Protein AF-A0A672K2H3-F1 (afdb_monomer)

Foldseek 3Di:
DDDDDDDPPDPPQQAAPPPRHRCDPQWAQDPLRTTHHPQCNDCVNVVRPDDPPVVVVVVCVVPDPPPDDPDDDDD

Sequence (75 aa):
EETKTPDASKPKKNRCFMCRKKVGLTGFDCRCGNLFCGLHRYSDKHNCPYDYKAEAAAKIRKENPVVVADKIQRI

Secondary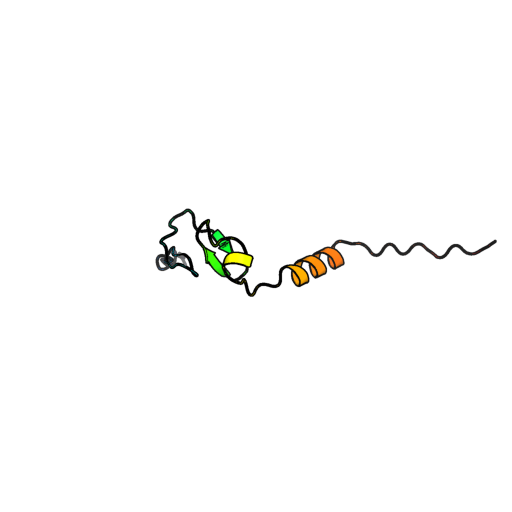 structure (DSSP, 8-state):
--------------B-TTT--B-TT--EE-TTS-EE-TTT-STTTTT----HHHHHHHHHHHHS-------PPP-

Radius of gyration: 22.68 Å; Cα contacts (8 Å, |Δi|>4): 61; chains: 1; bounding box: 64×18×67 Å

InterPro domains:
  IPR000058 Zinc finger, AN1-type [PF01428] (16-53)
  IPR000058 Zinc finger, AN1-type [PS51039] (10-56)
  IPR000058 Zinc finger, AN1-type [SM00154] (16-53)
  IPR035896 AN1-like Zinc finger [G3DSA:4.10.1110.10] (1-71)
  IPR035896 AN1-like Zinc finger [SSF118310] (4-70)
  IPR050652 AN1/A20 Zinc Finger [PTHR10634] (3-75)

Structure (mmCIF, N/CA/C/O backbone):
data_AF-A0A672K2H3-F1
#
_entry.id   AF-A0A672K2H3-F1
#
loop_
_atom_site.group_PDB
_atom_site.id
_atom_site.type_symbol
_atom_site.label_atom_id
_atom_site.label_alt_id
_atom_site.label_comp_id
_atom_site.label_asym_id
_atom_site.label_entity_id
_atom_site.label_seq_id
_atom_site.pdbx_PDB_ins_code
_atom_site.Cartn_x
_atom_site.Cartn_y
_atom_site.Cartn_z
_atom_site.occupancy
_atom_site.B_iso_or_equiv
_atom_site.auth_seq_id
_atom_site.auth_comp_id
_atom_site.auth_asym_id
_atom_site.auth_atom_id
_atom_site.pdbx_PDB_model_num
ATOM 1 N N . GLU A 1 1 ? -40.695 -8.443 -7.710 1.00 46.56 1 GLU A N 1
ATOM 2 C CA . GLU A 1 1 ? -39.601 -9.201 -7.062 1.00 46.56 1 GLU A CA 1
ATOM 3 C C . GLU A 1 1 ? -38.297 -8.651 -7.636 1.00 46.56 1 GLU A C 1
ATOM 5 O O . GLU A 1 1 ? -38.259 -8.424 -8.832 1.00 46.56 1 GLU A O 1
ATOM 10 N N . GLU A 1 2 ? -37.258 -8.245 -6.914 1.00 43.06 2 GLU A N 1
ATOM 11 C CA . GLU A 1 2 ? -36.790 -8.600 -5.576 1.00 43.06 2 GLU A CA 1
ATOM 12 C C . GLU A 1 2 ? -35.853 -7.464 -5.100 1.00 43.06 2 GLU A C 1
ATOM 14 O O . GLU A 1 2 ? -34.909 -7.078 -5.792 1.00 43.06 2 GLU A O 1
ATOM 19 N N . THR A 1 3 ? -36.140 -6.861 -3.947 1.00 43.72 3 THR A N 1
ATOM 20 C CA . THR A 1 3 ? -35.319 -5.814 -3.319 1.00 43.72 3 THR A CA 1
ATOM 21 C C . THR A 1 3 ? -34.152 -6.447 -2.565 1.00 43.72 3 THR A C 1
ATOM 23 O O . THR A 1 3 ? -34.352 -7.032 -1.503 1.00 43.72 3 THR A O 1
ATOM 26 N N . LYS A 1 4 ? -32.925 -6.301 -3.075 1.00 49.62 4 LYS A N 1
ATOM 27 C CA . LYS A 1 4 ? -31.701 -6.742 -2.390 1.00 49.62 4 LYS A CA 1
ATOM 28 C C . LYS A 1 4 ? -31.227 -5.664 -1.407 1.00 49.62 4 LYS A C 1
ATOM 30 O O . LYS A 1 4 ? -30.559 -4.708 -1.794 1.00 49.62 4 LYS A O 1
ATOM 35 N N . THR A 1 5 ? -31.602 -5.800 -0.140 1.00 54.72 5 THR A N 1
ATOM 36 C CA . THR A 1 5 ? -31.073 -5.001 0.978 1.00 54.72 5 THR A CA 1
ATOM 37 C C . THR A 1 5 ? -29.678 -5.502 1.395 1.00 54.72 5 THR A C 1
ATOM 39 O O . THR A 1 5 ? -29.329 -6.654 1.124 1.00 54.72 5 THR A O 1
ATOM 42 N N . PRO A 1 6 ? -28.822 -4.637 1.973 1.00 52.19 6 PRO A N 1
ATOM 43 C CA . PRO A 1 6 ? -27.396 -4.904 2.100 1.00 52.19 6 PRO A CA 1
ATOM 44 C C . PRO A 1 6 ? -27.127 -5.830 3.288 1.00 52.19 6 PRO A C 1
ATOM 46 O O . PRO A 1 6 ? -27.570 -5.564 4.404 1.00 52.19 6 PRO A O 1
ATOM 49 N N . ASP A 1 7 ? -26.366 -6.898 3.050 1.00 54.03 7 ASP A N 1
ATOM 50 C CA . ASP A 1 7 ? -25.806 -7.728 4.114 1.00 54.03 7 ASP A CA 1
ATOM 51 C C . ASP A 1 7 ? -24.971 -6.820 5.023 1.00 54.03 7 ASP A C 1
ATOM 53 O O . ASP A 1 7 ? -23.991 -6.207 4.584 1.00 54.03 7 ASP A O 1
ATOM 57 N N . ALA A 1 8 ? -25.422 -6.653 6.268 1.00 58.50 8 ALA A N 1
ATOM 58 C CA . ALA A 1 8 ? -24.755 -5.851 7.278 1.00 58.50 8 ALA A CA 1
ATOM 59 C C . ALA A 1 8 ? -23.397 -6.492 7.582 1.00 58.50 8 ALA A C 1
ATOM 61 O O . ALA A 1 8 ? -23.252 -7.326 8.478 1.00 58.50 8 ALA A O 1
ATOM 62 N N . SER A 1 9 ? -22.396 -6.106 6.791 1.00 62.22 9 SER A N 1
ATOM 63 C CA . SER A 1 9 ? -21.033 -6.591 6.894 1.00 62.22 9 SER A CA 1
ATOM 64 C C . SER A 1 9 ? -20.562 -6.391 8.328 1.00 62.22 9 SER A C 1
ATOM 66 O O . SER A 1 9 ? -20.441 -5.252 8.790 1.00 62.22 9 SER A O 1
ATOM 68 N N . LYS A 1 10 ? -20.329 -7.505 9.034 1.00 60.72 10 LYS A N 1
ATOM 69 C CA . LYS A 1 10 ? -19.772 -7.540 10.393 1.00 60.72 10 LYS A CA 1
ATOM 70 C C . LYS A 1 10 ? -18.696 -6.459 10.514 1.00 60.72 10 LYS A C 1
AT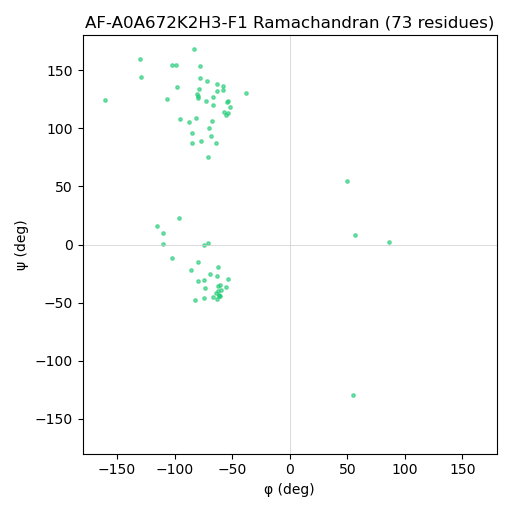OM 72 O O . LYS A 1 10 ? -17.826 -6.413 9.637 1.00 60.72 10 LYS A O 1
ATOM 77 N N . PRO A 1 11 ? -18.721 -5.606 11.556 1.00 58.25 11 PRO A N 1
ATOM 78 C CA . PRO A 1 11 ? -17.778 -4.506 11.672 1.00 58.25 11 PRO A CA 1
ATOM 79 C C . PRO A 1 11 ? -16.370 -5.084 11.592 1.00 58.25 11 PRO A C 1
ATOM 81 O O . PRO A 1 11 ? -15.943 -5.843 12.471 1.00 58.25 11 PRO A O 1
ATOM 84 N N . LYS A 1 12 ? -15.671 -4.782 10.490 1.00 65.69 12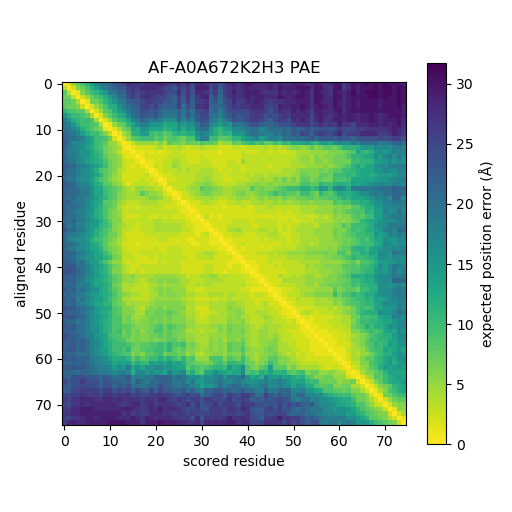 LYS A N 1
ATOM 85 C CA . LYS A 1 12 ? -14.290 -5.211 10.300 1.00 65.69 12 LYS A CA 1
ATOM 86 C C . LYS A 1 12 ? -13.535 -4.730 11.531 1.00 65.69 12 LYS A C 1
ATOM 88 O O . LYS A 1 12 ? -13.601 -3.562 11.917 1.00 65.69 12 LYS A O 1
ATOM 93 N N . LYS A 1 13 ? -12.891 -5.661 12.235 1.00 68.12 13 LYS A N 1
ATOM 94 C CA . LYS A 1 13 ? -12.080 -5.322 13.402 1.00 68.12 13 LYS A CA 1
ATOM 95 C C . LYS A 1 13 ? -10.881 -4.546 12.861 1.00 68.12 13 LYS A C 1
ATOM 97 O O . LYS A 1 13 ? -9.903 -5.157 12.453 1.00 68.12 13 LYS A O 1
ATOM 102 N N . ASN A 1 14 ? -10.976 -3.215 12.829 1.00 82.38 14 ASN A N 1
ATOM 103 C CA . ASN A 1 14 ? -9.947 -2.322 12.291 1.00 82.38 14 ASN A CA 1
ATOM 104 C C . ASN A 1 14 ? -8.736 -2.311 13.227 1.00 82.38 14 ASN A C 1
ATOM 106 O O . ASN A 1 14 ? -8.545 -1.388 14.026 1.00 82.38 14 ASN A O 1
ATOM 110 N N . ARG A 1 15 ? -7.948 -3.384 13.183 1.00 89.81 15 ARG A N 1
ATOM 111 C CA . ARG A 1 15 ? -6.738 -3.585 13.972 1.00 89.81 15 ARG A CA 1
ATOM 112 C C . ARG A 1 15 ? -5.597 -3.993 13.053 1.00 89.81 15 ARG A C 1
ATOM 114 O O . ARG A 1 15 ? -5.798 -4.725 12.095 1.00 89.81 15 ARG A O 1
ATOM 121 N N . CYS A 1 16 ? -4.402 -3.526 13.385 1.00 91.69 16 CYS A N 1
ATOM 122 C CA . CYS A 1 16 ? -3.179 -3.939 12.715 1.00 91.69 16 CYS A CA 1
ATOM 123 C C . CYS A 1 16 ? -2.942 -5.441 12.930 1.00 91.69 16 CYS A C 1
ATOM 125 O O . CYS A 1 16 ? -2.980 -5.901 14.070 1.00 91.69 16 CYS A O 1
ATOM 127 N N . PHE A 1 17 ? -2.645 -6.190 11.873 1.00 90.25 17 PHE A N 1
ATOM 128 C CA . PHE A 1 17 ? -2.378 -7.625 11.956 1.00 90.25 17 PHE A CA 1
ATOM 129 C C . PHE A 1 17 ? -1.139 -7.933 12.812 1.00 90.25 17 PHE A C 1
ATOM 131 O O . PHE A 1 17 ? -1.149 -8.873 13.600 1.00 90.25 17 PHE A O 1
ATOM 138 N N . MET A 1 18 ? -0.111 -7.079 12.749 1.00 90.62 18 MET A N 1
ATOM 139 C CA . MET A 1 18 ? 1.141 -7.320 13.469 1.00 90.62 18 MET A CA 1
ATOM 140 C C . MET A 1 18 ? 1.111 -6.898 14.943 1.00 90.62 18 MET A C 1
ATOM 142 O O . MET A 1 18 ? 1.512 -7.662 15.812 1.00 90.62 18 MET A O 1
ATOM 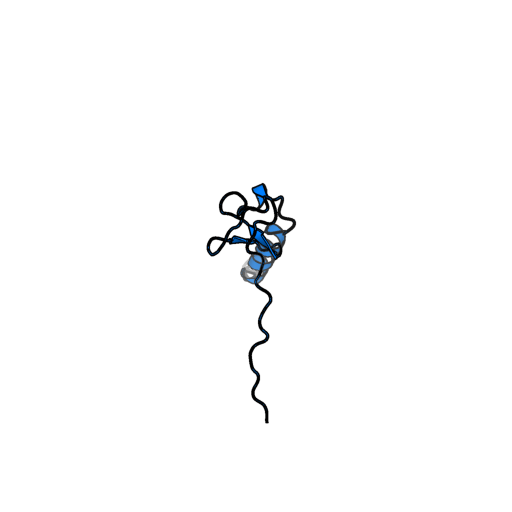146 N N . CYS A 1 19 ? 0.626 -5.689 15.253 1.00 91.56 19 CYS A N 1
ATOM 147 C CA . CYS A 1 19 ? 0.648 -5.162 16.628 1.00 91.56 19 CYS A CA 1
ATOM 148 C C . CYS A 1 19 ? -0.721 -5.065 17.300 1.00 91.56 19 CYS A C 1
ATOM 150 O O . CYS A 1 19 ? -0.815 -4.578 18.424 1.00 91.56 19 CYS A O 1
ATOM 152 N N . ARG A 1 20 ? -1.802 -5.464 16.615 1.00 89.12 20 ARG A N 1
ATOM 153 C CA . ARG A 1 20 ? -3.196 -5.461 17.109 1.00 89.12 20 ARG A CA 1
ATOM 154 C C . ARG A 1 20 ? -3.719 -4.100 17.591 1.00 89.12 20 ARG A C 1
ATOM 156 O O . ARG A 1 20 ? -4.839 -4.025 18.111 1.00 89.12 20 ARG A O 1
ATOM 163 N N . LYS A 1 21 ? -2.953 -3.021 17.369 1.00 89.75 21 LYS A N 1
ATOM 164 C CA . LYS A 1 21 ? -3.351 -1.627 17.595 1.00 89.75 21 LYS A CA 1
ATOM 165 C C . LYS A 1 21 ? -4.593 -1.325 16.761 1.00 89.75 21 LYS A C 1
ATOM 167 O O . LYS A 1 21 ? -4.649 -1.704 15.592 1.00 89.75 21 LYS A O 1
ATOM 172 N N . LYS A 1 22 ? -5.574 -0.641 17.350 1.00 89.31 22 LYS A N 1
ATOM 173 C CA . LYS A 1 22 ? -6.772 -0.171 16.644 1.00 89.31 22 LYS A CA 1
ATOM 174 C C . LYS A 1 22 ? -6.355 0.896 15.625 1.00 89.31 22 LYS A C 1
ATOM 176 O O . LYS A 1 22 ? -5.755 1.893 16.009 1.00 89.31 22 LYS A O 1
ATOM 181 N N . VAL A 1 23 ? -6.628 0.657 14.346 1.00 88.44 23 VAL A N 1
ATOM 182 C CA . VAL A 1 23 ? -6.231 1.536 13.231 1.00 88.44 23 VAL A CA 1
ATOM 183 C C . VAL A 1 23 ? -7.380 2.390 12.700 1.00 88.44 23 VAL A C 1
ATOM 185 O O . VAL A 1 23 ? -7.134 3.349 11.988 1.00 88.44 23 VAL A O 1
ATOM 188 N N . GLY A 1 24 ? -8.630 2.116 13.092 1.00 84.94 24 GLY A N 1
ATOM 189 C CA . GLY A 1 24 ? -9.766 2.975 12.731 1.00 84.94 24 GLY A CA 1
ATOM 190 C C . GLY A 1 24 ? -9.876 3.193 11.216 1.00 84.94 24 GLY A C 1
ATOM 191 O O . GLY A 1 24 ? -9.856 2.215 10.475 1.00 84.94 24 GLY A O 1
ATOM 192 N N . LEU A 1 25 ? -9.990 4.457 10.787 1.00 82.81 25 LEU A N 1
ATOM 193 C CA . LEU A 1 25 ? -9.979 4.879 9.376 1.00 82.81 25 LEU A CA 1
ATOM 194 C C . LEU A 1 25 ? -8.570 4.967 8.761 1.00 82.81 25 LEU A C 1
ATOM 196 O O . LEU A 1 25 ? -8.446 5.040 7.547 1.00 82.81 25 LEU A O 1
ATOM 200 N N . THR A 1 26 ? -7.510 4.964 9.572 1.00 84.56 26 THR A N 1
ATOM 201 C CA . THR A 1 26 ? -6.115 5.136 9.124 1.00 84.56 26 THR A CA 1
ATOM 202 C C . THR A 1 26 ? -5.384 3.803 8.937 1.00 84.56 26 THR A C 1
ATOM 204 O O . THR A 1 26 ? -4.155 3.729 9.008 1.00 84.56 26 THR A O 1
ATOM 207 N N . GLY A 1 27 ? -6.143 2.725 8.730 1.00 89.56 27 GLY A N 1
ATOM 208 C CA . GLY A 1 27 ? -5.599 1.420 8.381 1.00 89.56 27 GLY A CA 1
ATOM 209 C C . GLY A 1 27 ? -5.069 1.409 6.950 1.00 89.56 27 GLY A C 1
ATOM 210 O O . GLY A 1 27 ? -5.671 1.992 6.055 1.00 89.56 27 GLY A O 1
ATOM 211 N N . PHE A 1 28 ? -3.937 0.743 6.748 1.00 90.88 28 PHE A N 1
ATOM 212 C CA . PHE A 1 28 ? -3.359 0.521 5.429 1.00 90.88 28 PHE A CA 1
ATOM 213 C C . PHE A 1 28 ? -3.547 -0.930 5.021 1.00 90.88 28 PHE A C 1
ATOM 215 O O . PHE A 1 28 ? -3.105 -1.835 5.734 1.00 90.88 28 PHE A O 1
ATOM 222 N N . ASP A 1 29 ? -4.157 -1.136 3.862 1.00 90.31 29 ASP A N 1
ATOM 223 C CA . ASP A 1 29 ? -4.317 -2.454 3.265 1.00 90.31 29 ASP A CA 1
ATOM 224 C C . ASP A 1 29 ? -3.006 -2.860 2.582 1.00 90.31 29 ASP A C 1
ATOM 226 O O . ASP A 1 29 ? -2.446 -2.114 1.773 1.00 90.31 29 ASP A O 1
ATOM 230 N N . CYS A 1 30 ? -2.489 -4.041 2.909 1.00 91.25 30 CYS A N 1
ATOM 231 C CA . CYS A 1 30 ? -1.353 -4.621 2.204 1.00 91.25 30 CYS A CA 1
ATOM 232 C C . CYS A 1 30 ? -1.826 -5.645 1.165 1.00 91.25 30 CYS A C 1
ATOM 234 O O . CYS A 1 30 ? -2.860 -6.290 1.336 1.00 91.25 30 CYS A O 1
ATOM 236 N N . ARG A 1 31 ? -1.021 -5.870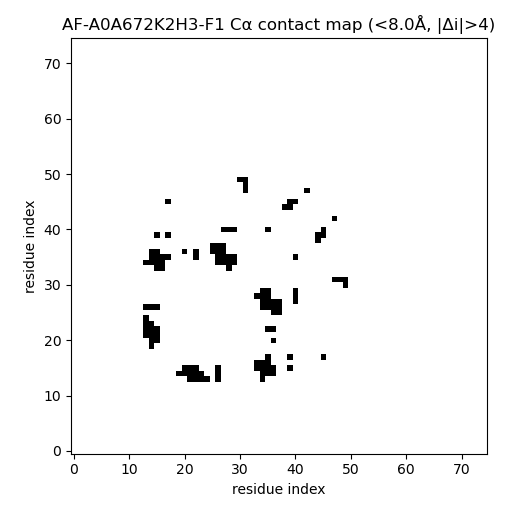 0.118 1.00 89.62 31 ARG A N 1
ATOM 237 C CA . ARG A 1 31 ? -1.300 -6.885 -0.915 1.00 89.62 31 ARG A CA 1
ATOM 238 C C . ARG A 1 31 ? -1.332 -8.317 -0.376 1.00 89.62 31 ARG A C 1
ATOM 240 O O . ARG A 1 31 ? -1.958 -9.170 -0.988 1.00 89.62 31 ARG A O 1
ATOM 247 N N . CYS A 1 32 ? -0.743 -8.573 0.794 1.00 89.81 32 CYS A N 1
ATOM 248 C CA . CYS A 1 32 ? -0.904 -9.850 1.493 1.00 89.81 32 CYS A CA 1
ATOM 249 C C . CYS A 1 32 ? -2.306 -10.064 2.102 1.00 89.81 32 CYS A C 1
ATOM 251 O O . CYS A 1 32 ? -2.531 -11.085 2.744 1.00 89.81 32 CYS A O 1
ATOM 253 N N . GLY A 1 33 ? -3.239 -9.118 1.937 1.00 88.19 33 GLY A N 1
ATOM 254 C CA . GLY A 1 33 ? -4.626 -9.226 2.404 1.00 88.19 33 GLY A CA 1
ATOM 255 C C . GLY A 1 33 ? -4.849 -8.790 3.855 1.00 88.19 33 GLY A C 1
ATOM 256 O O . GLY A 1 33 ? -5.971 -8.866 4.352 1.00 88.19 33 GLY A O 1
ATOM 257 N N . ASN A 1 34 ? -3.804 -8.314 4.535 1.00 90.62 34 ASN A N 1
ATOM 258 C CA . ASN A 1 34 ? -3.862 -7.873 5.927 1.00 90.62 34 ASN A CA 1
ATOM 259 C C . ASN A 1 34 ? -3.896 -6.343 6.061 1.00 90.62 34 ASN A C 1
ATOM 261 O O . ASN A 1 34 ? -3.372 -5.613 5.218 1.00 90.62 34 ASN A O 1
ATOM 265 N N . LEU A 1 35 ? -4.471 -5.873 7.173 1.00 91.00 35 LEU A N 1
ATOM 266 C CA . LEU A 1 35 ? -4.562 -4.459 7.541 1.00 91.00 35 LEU A CA 1
ATOM 267 C C . LEU A 1 35 ? -3.451 -4.084 8.529 1.00 91.00 35 LEU A C 1
ATOM 269 O O . LEU A 1 35 ? -3.235 -4.785 9.519 1.00 91.00 35 LEU A O 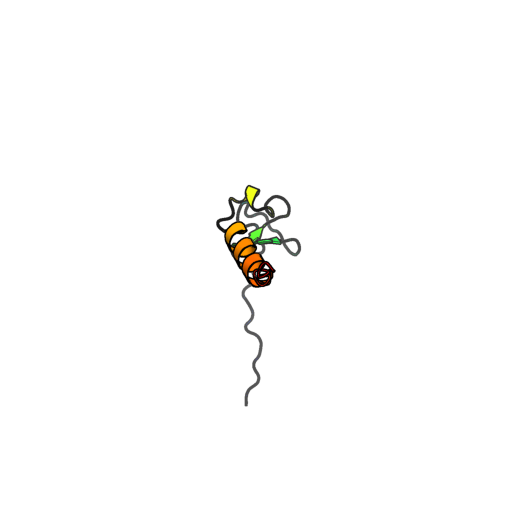1
ATOM 273 N N . PHE A 1 36 ? -2.790 -2.946 8.322 1.00 92.56 36 PHE A N 1
ATOM 274 C CA . PHE A 1 36 ? -1.680 -2.486 9.159 1.00 92.56 36 PHE A CA 1
ATOM 275 C C . PHE A 1 36 ? -1.841 -1.037 9.628 1.00 92.56 36 PHE A C 1
ATOM 277 O O . PHE A 1 36 ? -2.598 -0.251 9.069 1.00 92.56 36 PHE A O 1
ATOM 284 N N . CYS A 1 37 ? -1.124 -0.676 10.694 1.00 92.31 37 CYS A N 1
ATOM 285 C CA . CYS A 1 37 ? -0.962 0.719 11.113 1.00 92.31 37 CYS A CA 1
ATOM 286 C C . CYS A 1 37 ? 0.173 1.387 10.319 1.00 92.31 37 CYS A C 1
ATOM 288 O O . CYS A 1 37 ? 0.980 0.694 9.704 1.00 92.31 37 CYS A O 1
ATOM 290 N N . GLY A 1 38 ? 0.304 2.716 10.395 1.00 90.00 38 GLY A N 1
ATOM 291 C CA . GLY A 1 38 ? 1.341 3.457 9.656 1.00 90.00 38 GLY A CA 1
ATOM 292 C C . GLY A 1 38 ? 2.781 2.963 9.872 1.00 90.00 38 GLY A C 1
ATOM 293 O O . GLY A 1 38 ? 3.587 3.018 8.952 1.00 90.00 38 GLY A O 1
ATOM 294 N N . LEU A 1 39 ? 3.086 2.397 11.044 1.00 90.81 39 LEU A N 1
ATOM 295 C CA . LEU A 1 39 ? 4.402 1.819 11.358 1.00 90.81 39 LEU A CA 1
ATOM 296 C C . LEU A 1 39 ? 4.656 0.464 10.679 1.00 90.81 39 LEU A C 1
ATOM 298 O O . LEU A 1 39 ? 5.800 0.133 10.392 1.00 90.81 39 LEU A O 1
ATOM 302 N N . HIS A 1 40 ? 3.609 -0.327 10.436 1.00 91.69 40 HIS A N 1
ATOM 303 C CA . HIS A 1 40 ? 3.714 -1.697 9.911 1.00 91.69 40 HIS A CA 1
ATOM 304 C C . HIS A 1 40 ? 3.217 -1.825 8.470 1.00 91.69 40 HIS A C 1
ATOM 306 O O . HIS A 1 40 ? 3.094 -2.930 7.954 1.00 91.69 40 HIS A O 1
ATOM 312 N N . ARG A 1 41 ? 2.949 -0.691 7.816 1.00 92.31 41 ARG A N 1
ATOM 313 C CA . ARG A 1 41 ? 2.490 -0.603 6.428 1.00 92.31 41 ARG A CA 1
ATOM 314 C C . ARG A 1 41 ? 3.476 -1.227 5.437 1.00 92.31 41 ARG A C 1
ATOM 316 O O . ARG A 1 41 ? 3.053 -1.836 4.461 1.00 92.31 41 ARG A O 1
ATOM 323 N N . TYR A 1 42 ? 4.771 -1.033 5.662 1.00 91.44 42 TYR A N 1
ATOM 324 C CA . TYR A 1 42 ? 5.812 -1.458 4.730 1.00 91.44 42 TYR A CA 1
ATOM 325 C C . TYR A 1 42 ? 6.075 -2.961 4.822 1.00 91.44 42 TYR A C 1
ATOM 327 O O . TYR A 1 42 ? 6.048 -3.528 5.917 1.00 91.44 42 TYR A O 1
ATOM 335 N N . SER A 1 43 ? 6.357 -3.583 3.676 1.00 88.50 43 SER A N 1
ATOM 336 C CA . SER A 1 43 ? 6.550 -5.031 3.530 1.00 88.50 43 SER A CA 1
ATOM 337 C C . SER A 1 43 ? 7.623 -5.593 4.465 1.00 88.50 43 SER A C 1
ATOM 339 O O . SER A 1 43 ? 7.435 -6.662 5.042 1.00 88.50 43 SER A O 1
ATOM 341 N N . ASP A 1 44 ? 8.693 -4.828 4.690 1.00 88.75 44 ASP A N 1
ATOM 342 C CA . ASP A 1 44 ? 9.823 -5.217 5.545 1.00 88.75 44 ASP A CA 1
ATOM 343 C C . ASP A 1 44 ? 9.444 -5.274 7.026 1.00 88.75 44 ASP A C 1
ATOM 345 O O . ASP A 1 44 ? 10.067 -5.976 7.816 1.00 88.75 44 ASP A O 1
ATOM 349 N N . LYS A 1 45 ? 8.420 -4.514 7.430 1.00 91.25 45 LYS A N 1
ATOM 350 C CA . LYS A 1 45 ? 8.030 -4.414 8.837 1.00 91.25 45 LYS A CA 1
ATOM 351 C C . LYS A 1 45 ? 7.198 -5.597 9.288 1.00 91.25 45 LYS A C 1
ATOM 353 O O . LYS A 1 45 ? 7.305 -5.948 10.451 1.00 91.25 45 LYS A O 1
ATOM 358 N N . HIS A 1 46 ? 6.402 -6.195 8.403 1.00 88.62 46 HIS A N 1
ATOM 359 C CA . HIS A 1 46 ? 5.526 -7.321 8.736 1.00 88.62 46 HIS A CA 1
ATOM 360 C C . HIS A 1 46 ? 5.880 -8.622 8.018 1.00 88.62 46 HIS A C 1
ATOM 362 O O . HIS A 1 46 ? 5.065 -9.543 8.002 1.00 88.62 46 HIS A O 1
ATOM 368 N N . ASN A 1 47 ? 7.086 -8.689 7.446 1.00 86.75 47 ASN A N 1
ATOM 369 C CA . ASN A 1 47 ? 7.596 -9.846 6.719 1.00 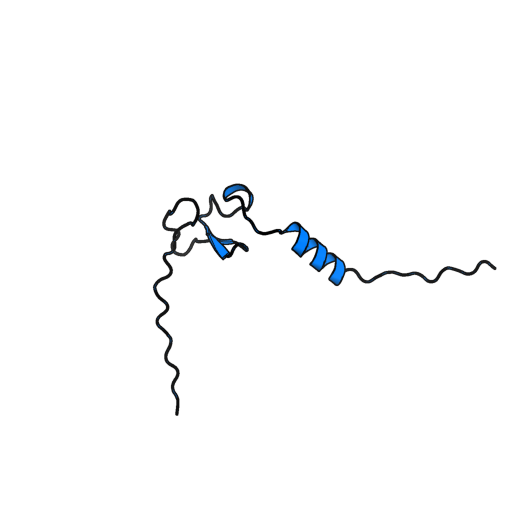86.75 47 ASN A CA 1
ATOM 370 C C . ASN A 1 47 ? 6.581 -10.348 5.676 1.00 86.75 47 ASN A C 1
ATOM 372 O O . ASN A 1 47 ? 6.127 -11.493 5.718 1.00 86.75 47 ASN A O 1
ATOM 376 N N . CYS A 1 48 ? 6.161 -9.428 4.800 1.00 91.25 48 CYS A N 1
ATOM 377 C CA . CYS A 1 48 ? 5.082 -9.652 3.845 1.00 91.25 48 CYS A CA 1
ATOM 378 C C . CYS A 1 48 ? 5.348 -10.906 2.991 1.00 91.25 48 CYS A C 1
ATOM 380 O O . CYS A 1 48 ? 6.362 -10.942 2.296 1.00 91.25 48 CYS A O 1
ATOM 382 N N . PRO A 1 49 ? 4.441 -11.903 2.973 1.00 89.94 49 PRO A N 1
ATOM 383 C CA . PRO A 1 49 ? 4.598 -13.103 2.147 1.00 89.94 49 PRO A CA 1
ATOM 384 C C . PRO A 1 49 ? 4.325 -12.843 0.655 1.00 89.94 49 PRO A C 1
ATOM 386 O O . PRO A 1 49 ? 4.374 -13.763 -0.153 1.00 89.94 49 PRO A O 1
ATOM 389 N N . TYR A 1 50 ? 3.975 -11.609 0.288 1.00 90.00 50 TYR A N 1
ATOM 390 C CA . TYR A 1 50 ? 3.620 -11.248 -1.075 1.00 90.00 50 TYR A CA 1
ATOM 391 C C . TYR A 1 50 ? 4.866 -11.040 -1.942 1.00 90.00 50 TYR A C 1
ATOM 393 O O . TYR A 1 50 ? 5.716 -10.206 -1.621 1.00 90.00 50 TYR A O 1
ATOM 401 N N . ASP A 1 51 ? 4.950 -11.740 -3.074 1.00 88.94 51 ASP A N 1
ATOM 402 C CA . ASP A 1 51 ? 6.063 -11.595 -4.013 1.00 88.94 51 ASP A CA 1
ATOM 403 C C . ASP A 1 51 ? 5.834 -10.434 -4.995 1.00 88.94 51 ASP A C 1
ATOM 405 O O . ASP A 1 51 ? 5.332 -10.585 -6.112 1.00 88.94 51 ASP A O 1
ATOM 409 N N . TYR A 1 52 ? 6.248 -9.242 -4.569 1.00 87.38 52 TYR A N 1
ATOM 410 C CA . TYR A 1 52 ? 6.209 -8.037 -5.398 1.00 87.38 52 TYR A CA 1
ATOM 411 C C . TYR A 1 52 ? 7.106 -8.129 -6.640 1.00 87.38 52 TYR A C 1
ATOM 413 O O . TYR A 1 52 ? 6.827 -7.465 -7.639 1.00 87.38 52 TYR A O 1
ATOM 421 N N . LYS A 1 53 ? 8.185 -8.924 -6.593 1.00 87.31 53 LYS A N 1
ATOM 422 C CA . LYS A 1 53 ? 9.150 -9.018 -7.696 1.00 87.31 53 LYS A CA 1
ATOM 423 C C . LYS A 1 53 ? 8.566 -9.820 -8.846 1.00 87.31 53 LYS A C 1
ATOM 425 O O . LYS A 1 53 ? 8.647 -9.374 -9.989 1.00 87.31 53 LYS A O 1
ATOM 430 N N . ALA A 1 54 ? 7.955 -10.965 -8.545 1.00 90.12 54 ALA A N 1
ATOM 431 C CA . ALA A 1 54 ? 7.322 -11.801 -9.557 1.00 90.12 54 ALA A CA 1
ATOM 432 C C . ALA A 1 54 ? 6.186 -11.059 -10.278 1.00 90.12 54 ALA A C 1
ATOM 434 O O . ALA A 1 54 ? 6.130 -11.074 -11.509 1.00 90.12 54 ALA A O 1
ATOM 435 N N . GLU A 1 55 ? 5.326 -10.349 -9.537 1.00 88.69 55 GLU A N 1
ATOM 436 C CA . GLU A 1 55 ? 4.241 -9.566 -10.141 1.00 88.69 55 GLU A CA 1
ATOM 437 C C . GLU A 1 55 ? 4.786 -8.439 -11.030 1.00 88.69 55 GLU A C 1
ATOM 439 O O . GLU A 1 55 ? 4.347 -8.279 -12.171 1.00 88.69 55 GLU A O 1
ATOM 444 N N . ALA A 1 56 ? 5.772 -7.678 -10.542 1.00 88.38 56 ALA A N 1
ATOM 445 C CA . ALA A 1 56 ? 6.368 -6.591 -11.314 1.00 88.38 56 ALA A CA 1
ATOM 446 C C . ALA A 1 56 ? 7.032 -7.108 -12.600 1.00 88.38 56 ALA A C 1
ATOM 448 O O . ALA A 1 56 ? 6.828 -6.537 -13.670 1.00 88.38 56 ALA A O 1
ATOM 449 N N . ALA A 1 57 ? 7.767 -8.221 -12.525 1.00 89.06 57 ALA A N 1
ATOM 450 C CA . ALA A 1 57 ? 8.405 -8.835 -13.686 1.00 89.06 57 ALA A CA 1
ATOM 451 C C . ALA A 1 57 ? 7.380 -9.331 -14.716 1.00 89.06 57 ALA A C 1
ATOM 453 O O . ALA A 1 57 ? 7.564 -9.123 -15.916 1.00 89.06 57 ALA A O 1
ATOM 454 N N . ALA A 1 58 ? 6.286 -9.952 -14.265 1.00 87.38 58 ALA A N 1
ATOM 455 C CA . ALA A 1 58 ? 5.200 -10.370 -15.146 1.00 87.38 58 ALA A CA 1
ATOM 456 C C . ALA A 1 58 ? 4.549 -9.169 -15.848 1.00 87.38 58 ALA A C 1
ATOM 458 O O . ALA A 1 58 ? 4.270 -9.228 -17.046 1.00 87.38 58 ALA A O 1
ATOM 459 N N . LYS A 1 59 ? 4.365 -8.058 -15.125 1.00 88.06 59 LYS A N 1
ATOM 460 C CA . LYS A 1 59 ? 3.799 -6.831 -15.688 1.00 88.06 59 LYS A CA 1
ATOM 461 C C . LYS A 1 59 ? 4.724 -6.193 -16.727 1.00 88.06 59 LYS A C 1
ATOM 463 O O . LYS A 1 59 ? 4.272 -5.908 -17.829 1.00 88.06 59 LYS A O 1
ATOM 468 N N . ILE A 1 60 ? 6.021 -6.091 -16.430 1.00 87.25 60 ILE A N 1
ATOM 469 C CA . ILE A 1 60 ? 7.032 -5.581 -17.371 1.00 87.25 60 ILE A CA 1
ATOM 470 C C . ILE A 1 60 ? 7.090 -6.448 -18.633 1.00 87.25 60 ILE A C 1
ATOM 472 O O . ILE A 1 60 ? 7.108 -5.917 -19.737 1.00 87.25 60 ILE A O 1
ATOM 476 N N . ARG A 1 61 ? 7.077 -7.781 -18.496 1.00 85.31 61 ARG A N 1
ATOM 477 C CA . ARG A 1 61 ? 7.062 -8.698 -19.650 1.00 85.31 61 ARG A CA 1
ATOM 478 C C . ARG A 1 61 ? 5.837 -8.513 -20.538 1.00 85.31 61 ARG A C 1
ATOM 480 O O . ARG A 1 61 ? 5.944 -8.682 -21.744 1.00 85.31 61 ARG A O 1
ATOM 487 N N . LYS A 1 62 ? 4.684 -8.197 -19.947 1.00 84.50 62 LYS A N 1
ATOM 488 C CA . LYS A 1 62 ? 3.454 -7.929 -20.696 1.00 84.50 62 LYS A CA 1
ATOM 489 C C . LYS A 1 62 ? 3.498 -6.574 -21.406 1.00 84.50 62 LYS A C 1
ATOM 491 O O . LYS A 1 62 ? 2.952 -6.451 -22.495 1.00 84.50 62 LYS A O 1
ATOM 496 N N . GLU A 1 63 ? 4.094 -5.569 -20.774 1.00 86.06 63 GLU A N 1
ATOM 497 C CA . GLU A 1 63 ? 4.109 -4.191 -21.275 1.00 86.06 63 GLU A CA 1
ATOM 498 C C . GLU A 1 63 ? 5.244 -3.911 -22.261 1.00 86.06 63 GLU A C 1
ATOM 500 O O . GLU A 1 63 ? 5.123 -2.976 -23.044 1.00 86.06 63 GLU A O 1
ATOM 505 N N . ASN A 1 64 ? 6.328 -4.692 -22.255 1.00 83.19 64 ASN A N 1
ATOM 506 C CA . ASN A 1 64 ? 7.456 -4.459 -23.149 1.00 83.19 64 ASN A CA 1
ATOM 507 C C . ASN A 1 64 ? 7.229 -5.171 -24.499 1.00 83.19 64 ASN A C 1
ATOM 509 O O . ASN A 1 64 ? 7.334 -6.402 -24.555 1.00 83.19 64 ASN A O 1
ATOM 513 N N . PRO A 1 65 ? 6.900 -4.447 -25.587 1.00 72.00 65 PRO A N 1
ATOM 514 C CA . PRO A 1 65 ? 6.751 -5.058 -26.898 1.00 72.00 65 PRO A CA 1
ATOM 515 C C . PRO A 1 65 ? 8.093 -5.646 -27.338 1.00 72.00 65 PRO A C 1
ATOM 517 O O . PRO A 1 65 ? 9.149 -5.040 -27.154 1.00 72.00 65 PRO A O 1
ATOM 520 N N . VAL A 1 66 ? 8.062 -6.842 -27.923 1.00 68.56 66 VAL A N 1
ATOM 521 C CA . VAL A 1 66 ? 9.277 -7.490 -28.418 1.00 68.56 66 VAL A CA 1
ATOM 522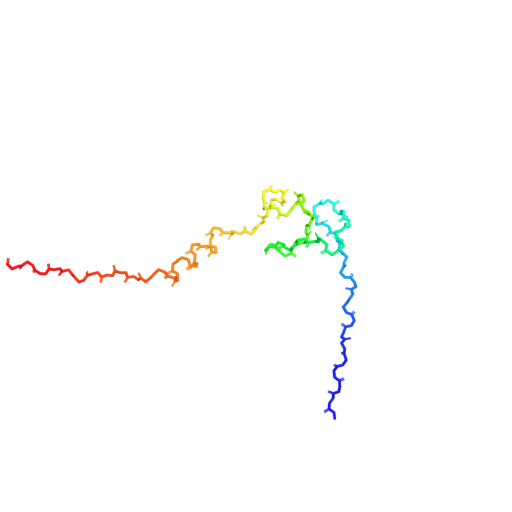 C C . VAL A 1 66 ? 9.760 -6.713 -29.641 1.00 68.56 66 VAL A C 1
ATOM 524 O O . VAL A 1 66 ? 9.220 -6.856 -30.735 1.00 68.56 66 VAL A O 1
ATOM 527 N N . VAL A 1 67 ? 10.765 -5.862 -29.450 1.00 65.81 67 VAL A N 1
ATOM 528 C CA . VAL A 1 67 ? 11.422 -5.149 -30.547 1.00 65.81 67 VAL A CA 1
ATOM 529 C C . VAL A 1 67 ? 12.356 -6.134 -31.246 1.00 65.81 67 VAL A C 1
ATOM 531 O O . VAL A 1 67 ? 13.516 -6.287 -30.870 1.00 65.81 67 VAL A O 1
ATOM 534 N N . VAL A 1 68 ? 11.833 -6.848 -32.243 1.00 66.50 68 VAL A N 1
ATOM 535 C CA . VAL A 1 68 ? 12.654 -7.606 -33.191 1.00 66.50 68 VAL A CA 1
ATOM 536 C C . VAL A 1 68 ? 12.856 -6.717 -34.410 1.00 66.50 68 VAL A C 1
ATOM 538 O O . VAL A 1 68 ? 11.914 -6.463 -35.153 1.00 66.50 68 VAL A O 1
ATOM 541 N N . ALA A 1 69 ? 14.071 -6.203 -34.593 1.00 65.31 69 ALA A N 1
ATOM 542 C CA . ALA A 1 69 ? 14.452 -5.579 -35.853 1.00 65.31 69 ALA A CA 1
ATOM 543 C C . ALA A 1 69 ? 14.789 -6.682 -36.865 1.00 65.31 69 ALA A C 1
ATOM 545 O O . ALA A 1 69 ? 15.520 -7.620 -36.530 1.00 65.31 69 ALA A O 1
ATOM 546 N N . ASP A 1 70 ? 14.274 -6.566 -38.091 1.00 71.12 70 ASP A N 1
ATOM 547 C CA . ASP A 1 70 ? 14.635 -7.478 -39.172 1.00 71.12 70 ASP A CA 1
ATOM 548 C C . ASP A 1 70 ? 16.147 -7.445 -39.410 1.00 71.12 70 ASP A C 1
ATOM 550 O O . ASP A 1 70 ? 16.790 -6.390 -39.454 1.00 71.12 70 ASP A O 1
ATOM 554 N N . LYS A 1 71 ? 16.735 -8.638 -39.518 1.00 69.31 71 LYS A N 1
ATOM 555 C CA . LYS A 1 71 ? 18.177 -8.811 -39.674 1.00 69.31 71 LYS A CA 1
ATOM 556 C C . LYS A 1 71 ? 18.576 -8.262 -41.045 1.00 69.31 71 LYS A C 1
ATOM 558 O O . LYS A 1 71 ? 18.293 -8.889 -42.061 1.00 69.31 71 LYS A O 1
ATOM 563 N N . ILE A 1 72 ? 19.218 -7.094 -41.060 1.00 72.38 72 ILE A N 1
ATOM 564 C CA . ILE A 1 72 ? 19.658 -6.409 -42.283 1.00 72.38 72 ILE A CA 1
ATOM 565 C C . ILE A 1 72 ? 20.465 -7.390 -43.145 1.00 72.38 72 ILE A C 1
ATOM 5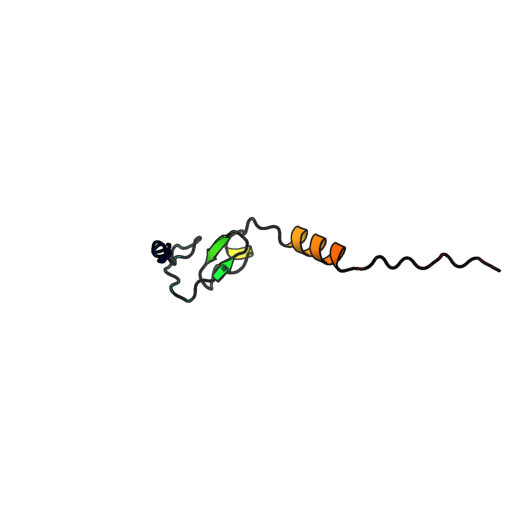67 O O . ILE A 1 72 ? 21.504 -7.902 -42.715 1.00 72.38 72 ILE A O 1
ATOM 571 N N . GLN A 1 73 ? 19.976 -7.672 -44.355 1.00 66.19 73 GLN A N 1
ATOM 572 C CA . GLN A 1 73 ? 20.712 -8.469 -45.331 1.00 66.19 73 GLN A CA 1
ATOM 573 C C . GLN A 1 73 ? 21.865 -7.624 -45.877 1.00 66.19 73 GLN A C 1
ATOM 575 O O . GLN A 1 73 ? 21.659 -6.510 -46.355 1.00 66.19 73 GLN A O 1
ATOM 580 N N . ARG A 1 74 ? 23.091 -8.142 -45.750 1.00 62.53 74 ARG A N 1
ATOM 581 C CA . ARG A 1 74 ? 24.292 -7.494 -46.287 1.00 62.53 74 ARG A CA 1
ATOM 582 C C . ARG A 1 74 ? 24.214 -7.494 -47.817 1.00 62.53 74 ARG A C 1
ATOM 584 O O . ARG A 1 74 ? 23.992 -8.556 -48.396 1.00 62.53 74 ARG A O 1
ATOM 591 N N . ILE A 1 75 ? 24.376 -6.305 -48.400 1.00 64.88 75 ILE A N 1
ATOM 592 C CA . ILE A 1 75 ? 24.595 -6.060 -49.835 1.00 64.88 75 ILE A CA 1
ATOM 593 C C . ILE A 1 75 ? 26.023 -6.478 -50.189 1.00 64.88 75 ILE A C 1
ATOM 595 O O . ILE A 1 75 ? 26.919 -6.235 -49.342 1.00 64.88 75 ILE A O 1
#

Mean predicted aligned error: 11.89 Å

Nearest PDB structures (foldseek):
  7qxw-assembly1_v  TM=8.902E-01  e=1.572E-09  Homo sapiens
  1wfl-assembly1_A  TM=7.476E-01  e=4.294E-07  Mus musculus
  1wfh-assembly1_A  TM=6.914E-01  e=3.766E-05  Arabidopsis thaliana
  1wfp-assembly1_A  TM=6.994E-01  e=3.766E-05  Arabidopsis thaliana
  1wg2-assembly1_A  TM=7.149E-01  e=1.173E-04  Arabidopsis thaliana

pLDDT: mean 79.95, std 14.1, range [43.06, 92.56]

Organism: Sinocyclocheilus grahami (NCBI:txid75366)

Solvent-accessible surface area (backbone atoms only — not comparable to full-atom values): 5008 Å² total; per-residue (Å²): 139,81,88,85,75,79,81,80,70,71,79,74,77,45,34,14,72,86,77,60,47,76,24,67,91,63,48,37,81,39,95,71,76,46,39,16,34,83,87,42,52,49,54,84,65,61,67,53,88,54,65,63,62,63,54,50,52,55,49,50,62,71,68,54,77,86,86,76,76,82,81,79,78,84,129